Protein AF-A0A2S9FSN1-F1 (afdb_monomer_lite)

Radius of gyration: 14.63 Å; chains: 1; bounding box: 34×20×45 Å

Structure (mmCIF, N/CA/C/O backbone):
data_AF-A0A2S9FSN1-F1
#
_entry.id   AF-A0A2S9FSN1-F1
#
loop_
_atom_site.group_PDB
_atom_site.id
_atom_site.type_symbol
_atom_site.label_atom_id
_atom_site.label_alt_id
_atom_site.label_comp_id
_atom_site.label_asym_id
_atom_site.label_entity_id
_atom_site.label_seq_id
_atom_site.pdbx_PDB_ins_code
_atom_site.Cartn_x
_atom_site.Cartn_y
_atom_site.Cartn_z
_atom_site.occupancy
_atom_site.B_iso_or_equiv
_atom_site.auth_seq_id
_atom_site.auth_comp_id
_atom_site.auth_asym_id
_atom_site.auth_atom_id
_atom_site.pdbx_PDB_model_num
ATOM 1 N N . ARG A 1 1 ? -12.943 -3.737 8.578 1.00 85.00 1 ARG A N 1
ATOM 2 C CA . ARG A 1 1 ? -13.575 -3.333 7.294 1.00 85.00 1 ARG A CA 1
ATOM 3 C C . ARG A 1 1 ? -13.317 -4.437 6.273 1.00 85.00 1 ARG A C 1
ATOM 5 O O . ARG A 1 1 ? -12.441 -5.248 6.548 1.00 85.00 1 ARG A O 1
ATOM 12 N N . VAL A 1 2 ? -14.050 -4.491 5.158 1.00 88.44 2 VAL A N 1
ATOM 13 C CA . VAL A 1 2 ? -13.735 -5.401 4.039 1.00 88.44 2 VAL A CA 1
ATOM 14 C C . VAL A 1 2 ? -12.819 -4.646 3.066 1.00 88.44 2 VAL A C 1
ATOM 16 O O . VAL A 1 2 ? -13.191 -3.538 2.676 1.00 88.44 2 VAL A O 1
ATOM 19 N N . PRO A 1 3 ? -11.617 -5.154 2.748 1.00 90.81 3 PRO A N 1
ATOM 20 C CA . PRO A 1 3 ? -10.759 -4.570 1.720 1.00 90.81 3 PRO A CA 1
ATOM 21 C C . PRO A 1 3 ? -11.381 -4.724 0.327 1.00 90.81 3 PRO A C 1
ATOM 23 O O . PRO A 1 3 ? -11.970 -5.756 0.031 1.00 90.81 3 PRO A O 1
ATOM 26 N N . ASN A 1 4 ? -11.231 -3.714 -0.532 1.00 93.94 4 ASN A N 1
ATOM 27 C CA . ASN A 1 4 ? -11.901 -3.668 -1.841 1.00 93.94 4 ASN A CA 1
ATOM 28 C C . ASN A 1 4 ? -11.048 -4.244 -2.990 1.00 93.94 4 ASN A C 1
ATOM 30 O O . ASN A 1 4 ? -11.272 -3.890 -4.147 1.00 93.94 4 ASN A O 1
ATOM 34 N N . GLY A 1 5 ? -10.019 -5.052 -2.706 1.00 93.38 5 GLY A N 1
ATOM 35 C CA . GLY A 1 5 ? -9.120 -5.571 -3.744 1.00 93.38 5 GLY A CA 1
ATOM 36 C C . GLY A 1 5 ? -9.821 -6.492 -4.749 1.00 93.38 5 GLY A C 1
ATOM 37 O O . GLY A 1 5 ? -9.437 -6.536 -5.917 1.00 93.38 5 GLY A O 1
ATOM 38 N N . ASP A 1 6 ? -10.898 -7.155 -4.327 1.00 92.06 6 ASP A N 1
ATOM 39 C CA . ASP A 1 6 ? -11.784 -7.971 -5.164 1.00 92.06 6 ASP A CA 1
ATOM 40 C C . ASP A 1 6 ? -12.553 -7.151 -6.220 1.00 92.06 6 ASP A C 1
ATOM 42 O O . ASP A 1 6 ? -12.955 -7.692 -7.248 1.00 92.06 6 ASP A O 1
ATOM 46 N N . GLN A 1 7 ? -12.706 -5.839 -6.014 1.00 95.69 7 GLN A N 1
ATOM 47 C CA . GLN A 1 7 ? -13.424 -4.928 -6.917 1.00 95.69 7 GLN A CA 1
ATOM 48 C C . GLN A 1 7 ? -12.522 -4.261 -7.968 1.00 95.69 7 GLN A C 1
ATOM 50 O O . GLN A 1 7 ? -13.012 -3.493 -8.794 1.00 95.69 7 GLN A O 1
ATOM 55 N N . LEU A 1 8 ? -11.207 -4.511 -7.939 1.00 94.75 8 LEU A N 1
ATOM 56 C CA . LEU A 1 8 ? -10.231 -3.802 -8.777 1.00 94.75 8 LEU A CA 1
ATOM 57 C C . LEU A 1 8 ? -9.958 -4.459 -10.136 1.00 94.75 8 LEU A C 1
ATOM 59 O O . LEU A 1 8 ? -9.203 -3.895 -10.926 1.00 94.75 8 LEU A O 1
ATOM 63 N N . ASP A 1 9 ? -10.477 -5.666 -10.392 1.00 95.38 9 ASP A N 1
ATOM 64 C CA . ASP A 1 9 ? -10.034 -6.508 -11.517 1.00 95.38 9 ASP A CA 1
ATOM 65 C C . ASP A 1 9 ? -8.494 -6.705 -11.537 1.00 95.38 9 ASP A C 1
ATOM 67 O O . ASP A 1 9 ? -7.883 -6.889 -12.591 1.00 95.38 9 ASP A O 1
ATOM 71 N N . ALA A 1 10 ? -7.843 -6.683 -10.364 1.00 96.00 10 ALA A N 1
ATOM 72 C CA . ALA A 1 10 ? -6.383 -6.592 -10.227 1.00 96.00 10 ALA A CA 1
ATOM 73 C C . ALA A 1 10 ? -5.631 -7.744 -10.927 1.00 96.00 10 ALA A C 1
ATOM 75 O O . ALA A 1 10 ? -4.560 -7.551 -11.506 1.00 96.00 10 ALA A O 1
ATOM 76 N N . GLN A 1 11 ? -6.249 -8.926 -10.973 1.00 94.56 11 GLN A N 1
ATOM 77 C CA . GLN A 1 11 ? -5.750 -10.107 -11.681 1.00 94.56 11 GLN A CA 1
ATOM 78 C C . GLN A 1 11 ? -5.478 -9.833 -13.172 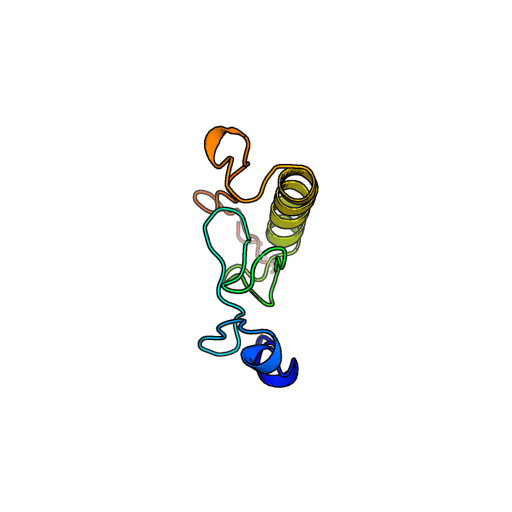1.00 94.56 11 GLN A C 1
ATOM 80 O O . GLN A 1 11 ? -4.537 -10.382 -13.740 1.00 94.56 11 GLN A O 1
ATOM 85 N N . ARG A 1 12 ? -6.236 -8.929 -13.815 1.00 96.94 12 ARG A N 1
ATOM 86 C CA . ARG A 1 12 ? -6.000 -8.526 -15.216 1.00 96.94 12 ARG A CA 1
ATOM 87 C C . ARG A 1 12 ? -4.666 -7.806 -15.415 1.00 96.94 12 ARG A C 1
ATOM 89 O O . ARG A 1 12 ? -4.138 -7.811 -16.522 1.00 96.94 12 ARG A O 1
ATOM 96 N N . ALA A 1 13 ? -4.138 -7.192 -14.360 1.00 96.56 13 ALA A N 1
ATOM 97 C CA . ALA A 1 13 ? -2.833 -6.544 -14.338 1.00 96.56 13 ALA A CA 1
ATOM 98 C C . ALA A 1 13 ? -1.719 -7.464 -13.799 1.00 96.56 13 ALA A C 1
ATOM 100 O O . ALA A 1 13 ? -0.590 -7.011 -13.643 1.00 96.56 13 ALA A O 1
ATOM 101 N N . GLY A 1 14 ? -2.014 -8.739 -13.508 1.00 97.38 14 GLY A N 1
ATOM 102 C CA . GLY A 1 14 ? -1.061 -9.667 -12.888 1.00 97.38 14 GLY A CA 1
ATOM 103 C C . GLY A 1 14 ? -0.835 -9.416 -11.393 1.00 97.38 14 GLY A C 1
ATOM 104 O O . GLY A 1 14 ? 0.210 -9.787 -10.859 1.00 97.38 14 GLY A O 1
ATOM 105 N N . ILE A 1 15 ? -1.786 -8.760 -10.721 1.00 98.50 15 ILE A N 1
ATOM 106 C CA 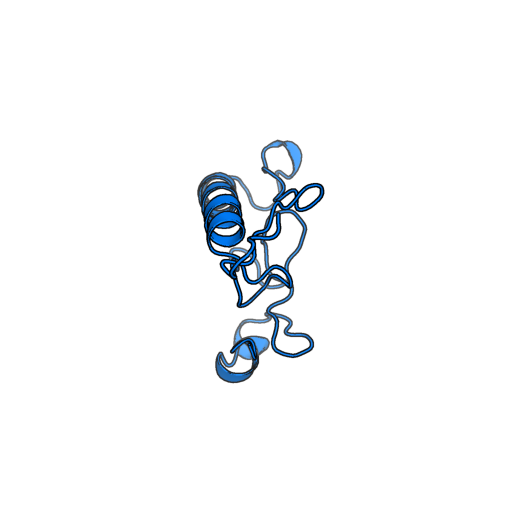. ILE A 1 15 ? -1.727 -8.457 -9.288 1.00 98.50 15 ILE A CA 1
ATOM 107 C C . ILE A 1 15 ? -2.479 -9.538 -8.508 1.00 98.50 15 ILE A C 1
ATOM 109 O O . ILE A 1 15 ? -3.682 -9.728 -8.702 1.00 98.50 15 ILE A O 1
ATOM 113 N N . GLU A 1 16 ? -1.776 -10.220 -7.606 1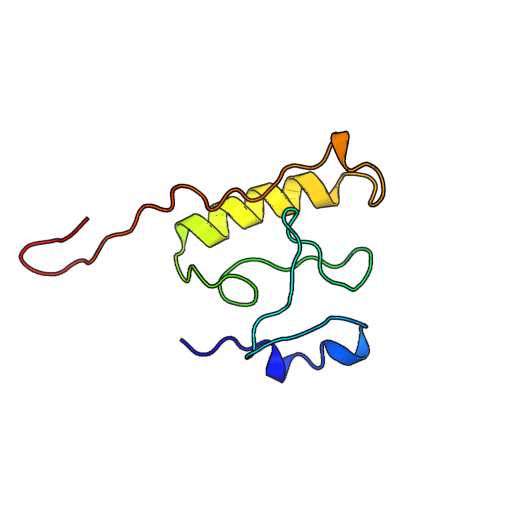.00 98.00 16 GLU A N 1
ATOM 114 C CA . GLU A 1 16 ? -2.363 -11.182 -6.677 1.00 98.00 16 GLU A CA 1
ATOM 115 C C . GLU A 1 16 ? -3.200 -10.473 -5.603 1.00 98.00 16 GLU A C 1
ATOM 117 O O . GLU A 1 16 ? -2.803 -9.454 -5.029 1.00 98.00 16 GLU A O 1
ATOM 122 N N . VAL A 1 17 ? -4.364 -11.054 -5.316 1.00 97.25 17 VAL A N 1
ATOM 123 C CA . VAL A 1 17 ? -5.278 -10.630 -4.253 1.00 97.25 17 VAL A CA 1
ATOM 124 C C . VAL A 1 17 ? -5.622 -11.856 -3.414 1.00 97.25 17 VAL A C 1
ATOM 126 O O . VAL A 1 17 ? -5.995 -12.889 -3.971 1.00 97.25 17 VAL A O 1
ATOM 129 N N . GLU A 1 18 ? -5.514 -11.733 -2.096 1.00 95.31 18 GLU A N 1
ATOM 130 C CA . GLU A 1 18 ? -5.791 -12.784 -1.113 1.00 95.31 18 GLU A CA 1
ATOM 131 C C . GLU A 1 18 ? -6.713 -12.208 -0.031 1.00 95.31 18 GLU A C 1
ATOM 133 O O . GLU A 1 18 ? -6.431 -11.149 0.523 1.00 95.31 18 GLU A O 1
ATOM 138 N N . ASP A 1 19 ? -7.863 -12.843 0.216 1.00 93.88 19 ASP A N 1
ATOM 139 C CA . ASP A 1 19 ? -8.885 -12.371 1.170 1.00 93.88 19 ASP A CA 1
ATOM 140 C C . ASP A 1 19 ? -9.304 -10.893 0.991 1.00 93.88 19 ASP A C 1
ATOM 142 O O . ASP A 1 19 ? -9.588 -10.165 1.945 1.00 93.88 19 ASP A O 1
ATOM 146 N N . GLY A 1 20 ? -9.335 -10.433 -0.264 1.00 94.31 20 GLY A N 1
ATOM 147 C CA . GLY A 1 20 ? -9.647 -9.050 -0.640 1.00 94.31 20 GLY A CA 1
ATOM 148 C C . GLY A 1 20 ? -8.476 -8.071 -0.497 1.00 94.31 20 GLY A C 1
ATOM 149 O O . GLY A 1 20 ? -8.584 -6.937 -0.966 1.00 94.31 20 GLY A O 1
ATOM 150 N N . LEU A 1 21 ? -7.352 -8.481 0.098 1.00 96.75 21 LEU A N 1
ATOM 151 C CA . LEU A 1 21 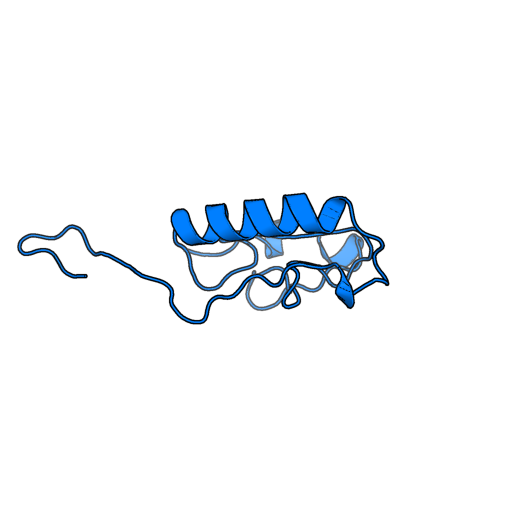? -6.131 -7.682 0.194 1.00 96.75 21 LEU A CA 1
ATOM 152 C C . LEU A 1 21 ? -5.265 -7.862 -1.053 1.00 96.75 21 LEU A C 1
ATOM 154 O O . LEU A 1 21 ? -4.979 -8.980 -1.472 1.00 96.75 21 LEU A O 1
ATOM 158 N N . VAL A 1 22 ? -4.795 -6.757 -1.624 1.00 97.81 22 VAL A N 1
ATOM 159 C CA . VAL A 1 22 ? -3.720 -6.770 -2.618 1.00 97.81 22 VAL A CA 1
ATOM 160 C C . VAL A 1 22 ? -2.445 -7.238 -1.931 1.00 97.81 22 VAL A C 1
ATOM 162 O O . VAL A 1 22 ? -1.980 -6.611 -0.977 1.00 97.81 22 VAL A O 1
ATOM 165 N N . LYS A 1 23 ? -1.871 -8.331 -2.430 1.00 97.25 23 LYS A N 1
ATOM 166 C CA . LYS A 1 23 ? -0.642 -8.890 -1.881 1.00 97.25 23 LYS A CA 1
ATOM 167 C C . LYS A 1 23 ? 0.531 -7.973 -2.198 1.00 97.25 23 LYS A C 1
ATOM 169 O O . LYS A 1 23 ? 0.722 -7.571 -3.349 1.00 97.25 23 LYS A O 1
ATOM 174 N N . VAL A 1 24 ? 1.317 -7.667 -1.173 1.00 97.38 24 VAL A N 1
ATOM 175 C CA . VAL A 1 24 ? 2.525 -6.851 -1.286 1.00 97.38 24 VAL A CA 1
ATOM 176 C C . VAL A 1 24 ? 3.706 -7.503 -0.581 1.00 97.38 24 VAL A C 1
ATOM 178 O O . VAL A 1 24 ? 3.524 -8.255 0.377 1.00 97.38 24 VAL A O 1
ATOM 181 N N . ASP A 1 25 ? 4.913 -7.215 -1.060 1.00 96.38 25 ASP A N 1
ATOM 182 C CA . ASP A 1 25 ? 6.149 -7.515 -0.338 1.00 96.38 25 ASP A CA 1
ATOM 183 C C . ASP A 1 25 ? 6.464 -6.451 0.734 1.00 96.38 25 ASP A C 1
ATOM 185 O O . ASP A 1 25 ? 5.707 -5.501 0.956 1.00 96.38 25 ASP A O 1
ATOM 189 N N . GLU A 1 26 ? 7.610 -6.592 1.404 1.00 96.12 26 GLU A N 1
ATOM 190 C CA . GLU A 1 26 ? 8.056 -5.654 2.443 1.00 96.12 26 GLU A CA 1
ATOM 191 C C . GLU A 1 26 ? 8.320 -4.227 1.931 1.00 96.12 26 GLU A C 1
ATOM 193 O O . GLU A 1 26 ? 8.391 -3.294 2.728 1.00 96.12 26 GLU A O 1
ATOM 198 N N . PHE A 1 27 ? 8.430 -4.029 0.616 1.00 97.38 27 PHE A N 1
ATOM 199 C CA . PHE A 1 27 ? 8.666 -2.741 -0.036 1.00 97.38 27 PHE A CA 1
ATOM 200 C C . PHE A 1 27 ? 7.385 -2.130 -0.616 1.00 97.38 27 PHE A C 1
ATOM 202 O O . PHE A 1 27 ? 7.461 -1.139 -1.354 1.00 97.38 27 PHE A O 1
ATOM 209 N N . GLN A 1 28 ? 6.220 -2.698 -0.272 1.00 98.00 28 GLN A N 1
ATOM 210 C CA . GLN A 1 28 ? 4.894 -2.335 -0.778 1.00 98.00 28 GLN A CA 1
ATOM 211 C C . GLN A 1 28 ? 4.690 -2.616 -2.278 1.00 98.00 28 GLN A C 1
ATOM 213 O O . GLN A 1 28 ? 3.798 -2.035 -2.908 1.00 98.00 28 GLN A O 1
ATOM 218 N N . ARG A 1 29 ? 5.506 -3.494 -2.872 1.00 97.94 29 ARG A N 1
ATOM 219 C CA . ARG A 1 29 ? 5.400 -3.886 -4.282 1.00 97.94 29 ARG A CA 1
ATOM 220 C C . ARG A 1 29 ? 4.391 -5.004 -4.437 1.00 97.94 29 ARG A C 1
ATOM 222 O O . ARG A 1 29 ? 4.397 -5.956 -3.666 1.00 97.94 29 ARG A O 1
ATOM 229 N N . THR A 1 30 ? 3.553 -4.907 -5.457 1.00 98.19 30 THR A N 1
ATOM 230 C CA . THR A 1 30 ? 2.654 -6.003 -5.831 1.00 98.19 30 THR A CA 1
ATOM 231 C C . THR A 1 30 ? 3.390 -7.052 -6.669 1.00 98.19 30 THR A C 1
ATOM 233 O O . THR A 1 30 ? 4.544 -6.865 -7.054 1.00 98.19 30 THR A O 1
ATOM 236 N N . THR A 1 31 ? 2.706 -8.138 -7.026 1.00 97.94 31 THR A N 1
ATOM 237 C CA . THR A 1 31 ? 3.231 -9.131 -7.981 1.00 97.94 31 THR A CA 1
ATOM 238 C C . THR A 1 31 ? 3.372 -8.595 -9.407 1.00 97.94 31 THR A C 1
ATOM 240 O O . THR A 1 31 ? 4.107 -9.172 -10.208 1.00 97.94 31 THR A O 1
ATOM 243 N N . ALA A 1 32 ? 2.715 -7.478 -9.734 1.00 98.00 32 ALA A N 1
ATOM 244 C CA . ALA A 1 32 ? 2.911 -6.784 -10.997 1.00 98.00 32 ALA A CA 1
ATOM 245 C C . ALA A 1 32 ? 4.071 -5.786 -10.889 1.00 98.00 32 ALA A C 1
ATOM 247 O O . ALA A 1 32 ? 4.098 -4.907 -10.022 1.00 98.00 32 ALA A O 1
ATOM 248 N N . ARG A 1 33 ? 5.027 -5.895 -11.818 1.00 96.31 33 ARG A N 1
ATOM 249 C CA . ARG A 1 33 ? 6.194 -5.009 -11.874 1.00 96.31 33 ARG A CA 1
ATOM 250 C C . ARG A 1 33 ? 5.767 -3.547 -12.014 1.00 96.31 33 ARG A C 1
ATOM 252 O O . ARG A 1 33 ? 4.894 -3.228 -12.817 1.00 96.31 33 ARG A O 1
ATOM 259 N N . ASN A 1 34 ? 6.435 -2.661 -11.276 1.00 95.69 34 ASN A N 1
ATOM 260 C CA . ASN A 1 34 ? 6.172 -1.218 -11.207 1.00 95.69 34 ASN A CA 1
ATOM 261 C C . ASN A 1 34 ? 4.791 -0.835 -10.650 1.00 95.69 34 ASN A C 1
ATOM 263 O O . ASN A 1 34 ? 4.383 0.321 -10.776 1.00 95.69 34 ASN A O 1
ATOM 267 N N . VAL A 1 35 ? 4.084 -1.768 -10.006 1.00 97.88 35 VAL A N 1
ATOM 268 C CA . VAL A 1 35 ? 2.820 -1.489 -9.323 1.00 97.88 35 VAL A CA 1
ATOM 269 C C . VAL A 1 35 ? 2.994 -1.692 -7.822 1.00 97.88 35 VAL A C 1
ATOM 271 O O . VAL A 1 35 ? 3.505 -2.716 -7.368 1.00 97.88 35 VAL A O 1
ATOM 274 N N . PHE A 1 36 ? 2.545 -0.701 -7.057 1.00 98.19 36 PHE A N 1
ATOM 275 C CA . PHE A 1 36 ? 2.599 -0.666 -5.598 1.00 98.19 36 PHE A CA 1
ATOM 276 C C . PHE A 1 36 ? 1.183 -0.590 -5.024 1.00 98.19 36 PHE A C 1
ATOM 278 O O . PHE A 1 36 ? 0.275 -0.067 -5.675 1.00 98.19 36 PHE A O 1
ATOM 285 N N . ALA A 1 37 ? 1.008 -1.050 -3.788 1.00 98.00 37 ALA A N 1
ATOM 286 C CA . ALA A 1 37 ? -0.221 -0.866 -3.020 1.00 98.00 37 ALA A CA 1
ATOM 287 C C . ALA A 1 37 ? 0.108 -0.506 -1.564 1.00 98.00 37 ALA A C 1
ATOM 289 O O . ALA A 1 37 ? 1.161 -0.876 -1.050 1.00 98.00 37 ALA A O 1
ATOM 290 N N . LEU A 1 38 ? -0.761 0.267 -0.913 1.00 97.50 38 LEU A N 1
ATOM 291 C CA . LEU A 1 38 ? -0.587 0.702 0.475 1.00 97.50 38 LEU A CA 1
ATOM 292 C C . LEU A 1 38 ? -1.933 0.944 1.158 1.00 97.50 38 LEU A C 1
ATOM 294 O O . LEU A 1 38 ? -2.943 1.200 0.497 1.00 97.50 38 LEU A O 1
ATOM 298 N N . GLY A 1 39 ? -1.927 0.959 2.485 1.00 96.81 39 GLY A N 1
ATOM 299 C CA . GLY A 1 39 ? -3.086 1.204 3.329 1.00 96.81 39 GLY A CA 1
ATOM 300 C C . GLY A 1 39 ? -4.021 0.003 3.414 1.00 96.81 39 GLY A C 1
ATOM 301 O O . GLY A 1 39 ? -3.642 -1.136 3.150 1.00 96.81 39 GLY A O 1
ATOM 302 N N . ASP A 1 40 ? -5.280 0.270 3.762 1.00 96.81 40 ASP A N 1
ATOM 303 C CA . ASP A 1 40 ? -6.302 -0.748 4.043 1.00 96.81 40 ASP A CA 1
ATOM 304 C C . ASP A 1 40 ? -6.543 -1.752 2.892 1.00 96.81 40 ASP A C 1
ATOM 306 O O . ASP A 1 40 ? -7.133 -2.804 3.128 1.00 96.81 40 ASP A O 1
ATOM 310 N N . VAL A 1 41 ? -6.113 -1.450 1.657 1.00 96.62 41 VAL A N 1
ATOM 311 C CA . VAL A 1 41 ? -6.234 -2.365 0.508 1.00 96.62 41 VAL A CA 1
ATOM 312 C C . VAL A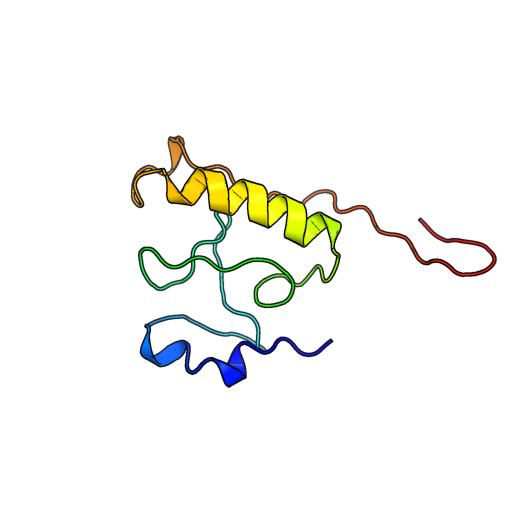 1 41 ? -5.163 -3.457 0.496 1.00 96.62 41 VAL A C 1
ATOM 314 O O . VAL A 1 41 ? -5.367 -4.471 -0.155 1.00 96.62 41 VAL A O 1
ATOM 317 N N . SER A 1 42 ? -4.037 -3.272 1.188 1.00 95.94 42 SER A N 1
ATOM 318 C CA . SER A 1 42 ? -2.891 -4.197 1.164 1.00 95.94 42 SER A CA 1
ATOM 319 C C . SER A 1 42 ? -2.314 -4.499 2.549 1.00 95.94 42 SER A C 1
ATOM 321 O O . SER A 1 42 ? -1.321 -5.212 2.656 1.00 95.94 42 SER A O 1
ATOM 323 N N . SER A 1 43 ? -2.896 -3.935 3.609 1.00 92.25 43 SER A N 1
ATOM 324 C CA . SER A 1 43 ? -2.384 -4.027 4.975 1.00 92.25 43 SER A CA 1
ATOM 325 C C . SER A 1 43 ? -3.455 -4.551 5.934 1.00 92.25 43 SER A C 1
ATOM 327 O O . SER A 1 43 ? -4.584 -4.046 5.931 1.00 92.25 43 SER A O 1
ATOM 329 N N . PRO A 1 44 ? -3.127 -5.513 6.819 1.00 88.06 44 PRO A N 1
ATOM 330 C CA . PRO A 1 44 ? -4.036 -5.926 7.888 1.00 88.06 44 PRO A CA 1
ATOM 331 C C . PRO A 1 44 ? -4.189 -4.836 8.966 1.00 88.06 44 PRO A C 1
ATOM 333 O O . PRO A 1 44 ? -5.148 -4.851 9.741 1.00 88.06 44 PRO A O 1
ATOM 336 N N . TYR A 1 45 ? -3.272 -3.863 9.019 1.00 90.19 45 TYR A N 1
ATOM 337 C CA . TYR A 1 45 ? -3.297 -2.762 9.976 1.00 90.19 45 TYR A CA 1
ATOM 338 C C . TYR A 1 45 ? -4.102 -1.574 9.429 1.00 90.19 45 TYR A C 1
ATOM 340 O O . TYR A 1 45 ? -3.553 -0.633 8.862 1.00 90.19 45 TYR A O 1
ATOM 348 N N . GLN A 1 46 ? -5.420 -1.591 9.651 1.00 89.44 46 GLN A N 1
ATOM 349 C CA . GLN A 1 46 ? -6.372 -0.583 9.146 1.00 89.44 46 GLN A CA 1
ATOM 350 C C . GLN A 1 46 ? -6.349 0.734 9.951 1.00 89.44 46 GLN A C 1
ATOM 352 O O . GLN A 1 46 ? -7.360 1.180 10.511 1.00 89.44 46 GLN A O 1
ATOM 357 N N . LEU A 1 47 ? -5.162 1.337 10.060 1.00 92.00 47 LEU A N 1
ATOM 358 C CA . LEU A 1 47 ? -4.871 2.529 10.850 1.00 92.00 47 LEU A CA 1
ATOM 359 C C . LEU A 1 47 ? -4.278 3.631 9.966 1.00 92.00 47 LEU A C 1
ATOM 361 O O . LEU A 1 47 ? -3.296 3.430 9.254 1.00 92.00 47 LEU A O 1
ATOM 365 N N . LYS A 1 48 ? -4.814 4.852 10.083 1.00 91.88 48 LYS A N 1
ATOM 366 C CA . LYS A 1 48 ? -4.389 6.010 9.275 1.00 91.88 48 LYS A CA 1
ATOM 367 C C . LYS A 1 48 ? -2.877 6.257 9.328 1.00 91.88 48 LYS A C 1
ATOM 369 O O . LYS A 1 48 ? -2.267 6.595 8.317 1.00 91.88 48 LYS A O 1
ATOM 374 N N . HIS A 1 49 ? -2.260 6.156 10.505 1.00 92.75 49 HIS A N 1
ATOM 375 C CA . HIS A 1 49 ? -0.826 6.421 10.648 1.00 92.75 49 HIS A CA 1
ATOM 376 C C . HIS A 1 49 ? 0.051 5.330 10.031 1.00 92.75 49 HIS A C 1
ATOM 378 O O . HIS A 1 49 ? 1.165 5.656 9.622 1.00 92.75 49 HIS A O 1
ATOM 384 N N . VAL A 1 50 ? -0.453 4.098 9.902 1.00 94.00 50 VAL A N 1
ATOM 385 C CA . VAL A 1 50 ? 0.221 3.028 9.153 1.00 94.00 50 VAL A CA 1
ATOM 386 C C . VAL A 1 50 ? 0.188 3.342 7.663 1.00 94.00 50 VAL A C 1
ATOM 388 O O . VAL A 1 50 ? 1.250 3.480 7.064 1.00 94.00 50 VAL A O 1
ATOM 391 N N . ALA A 1 51 ? -0.991 3.642 7.109 1.00 95.81 51 ALA A N 1
ATOM 392 C CA . ALA A 1 51 ? -1.117 4.053 5.708 1.00 95.8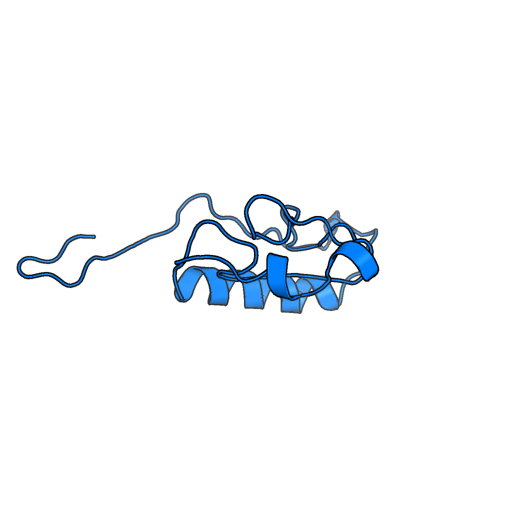1 51 ALA A CA 1
ATOM 393 C C . ALA A 1 51 ? -0.230 5.271 5.370 1.00 95.81 51 ALA A C 1
ATOM 395 O O . ALA A 1 51 ? 0.399 5.332 4.316 1.00 95.81 51 ALA A O 1
ATOM 396 N N . ASN A 1 52 ? -0.103 6.237 6.288 1.00 96.38 52 ASN A N 1
ATOM 397 C CA . ASN A 1 52 ? 0.804 7.376 6.116 1.00 96.38 52 ASN A CA 1
ATOM 398 C C . ASN A 1 52 ? 2.290 6.975 6.095 1.00 96.38 52 ASN A C 1
ATOM 400 O O . ASN A 1 52 ? 3.092 7.654 5.450 1.00 96.38 52 ASN A O 1
ATOM 404 N N . HIS A 1 53 ? 2.687 5.958 6.865 1.00 95.69 53 HIS A N 1
ATOM 405 C CA . HIS A 1 53 ? 4.051 5.430 6.852 1.00 95.69 53 HIS A CA 1
ATOM 406 C C . HIS A 1 53 ? 4.333 4.702 5.537 1.00 95.69 53 HIS A C 1
ATOM 408 O O . HIS A 1 53 ? 5.292 5.058 4.853 1.00 95.69 53 HIS A O 1
ATOM 414 N N . GLU A 1 54 ? 3.447 3.791 5.138 1.00 97.38 54 GLU A N 1
ATOM 415 C CA . GLU A 1 54 ? 3.530 3.070 3.866 1.00 97.38 54 GLU A CA 1
ATOM 416 C C . GLU A 1 54 ? 3.548 4.046 2.672 1.00 97.38 54 GLU A C 1
ATOM 418 O O . GLU A 1 54 ? 4.330 3.873 1.744 1.00 97.38 54 GLU A O 1
ATOM 423 N N . ALA A 1 55 ? 2.794 5.152 2.718 1.00 97.75 55 ALA A N 1
ATOM 424 C CA . ALA A 1 55 ? 2.847 6.204 1.696 1.00 97.75 55 ALA A CA 1
ATOM 425 C C . ALA A 1 55 ? 4.227 6.872 1.566 1.00 97.75 55 ALA A C 1
ATOM 427 O O . ALA A 1 55 ? 4.650 7.210 0.458 1.00 97.75 55 ALA A O 1
ATOM 428 N N . ARG A 1 56 ? 4.958 7.062 2.675 1.00 97.62 56 ARG A N 1
ATOM 429 C CA . ARG A 1 56 ? 6.342 7.572 2.626 1.00 97.62 56 ARG A CA 1
ATOM 430 C C . ARG A 1 56 ? 7.295 6.538 2.034 1.00 97.62 56 ARG A C 1
ATOM 432 O O . ARG A 1 56 ? 8.172 6.921 1.264 1.00 97.62 56 ARG A O 1
ATOM 439 N N . VAL A 1 57 ? 7.093 5.264 2.365 1.00 97.81 57 VAL A N 1
ATOM 440 C CA . VAL A 1 57 ? 7.838 4.129 1.802 1.00 97.81 57 VAL A CA 1
ATOM 441 C C . VAL A 1 57 ? 7.643 4.041 0.294 1.00 97.81 57 VAL A C 1
ATOM 443 O O . VAL A 1 57 ? 8.614 4.138 -0.450 1.00 97.81 57 VAL A O 1
ATOM 446 N N . VAL A 1 58 ? 6.394 3.977 -0.168 1.00 98.12 58 VAL A N 1
ATOM 447 C CA . VAL A 1 58 ? 6.066 3.913 -1.597 1.00 98.12 58 VAL A CA 1
ATOM 448 C C . VAL A 1 58 ? 6.624 5.123 -2.341 1.00 98.12 58 VAL A C 1
ATOM 450 O O . VAL A 1 58 ? 7.232 4.956 -3.391 1.00 98.12 58 VAL A O 1
ATOM 453 N N . LYS A 1 59 ? 6.505 6.340 -1.790 1.00 98.19 59 LYS A N 1
ATOM 454 C CA . LYS A 1 59 ? 7.082 7.542 -2.414 1.00 98.19 59 LYS A CA 1
ATOM 455 C C . LYS A 1 59 ? 8.597 7.433 -2.628 1.00 98.19 59 LYS A C 1
ATOM 457 O O . LYS A 1 59 ? 9.083 7.904 -3.652 1.00 98.19 59 LYS A O 1
ATOM 462 N N . HIS A 1 60 ? 9.335 6.867 -1.672 1.00 98.00 60 HIS A N 1
ATOM 463 C CA . HIS A 1 60 ? 10.779 6.643 -1.806 1.00 98.00 60 HIS A CA 1
ATOM 464 C C . HIS A 1 60 ? 11.078 5.557 -2.846 1.00 98.00 60 HIS A C 1
ATOM 466 O O . HIS A 1 60 ? 11.864 5.788 -3.764 1.00 98.00 60 HIS A O 1
ATOM 472 N N . ASN A 1 61 ? 10.401 4.410 -2.733 1.00 98.25 61 ASN A N 1
ATOM 473 C CA . ASN A 1 61 ? 10.635 3.224 -3.562 1.00 98.25 61 ASN A CA 1
ATOM 474 C C . ASN A 1 61 ? 10.252 3.437 -5.033 1.00 98.25 61 ASN A C 1
ATOM 476 O O . ASN A 1 61 ? 10.904 2.884 -5.910 1.00 98.25 61 ASN A O 1
ATOM 480 N N . LEU A 1 62 ? 9.249 4.277 -5.315 1.00 97.00 62 LEU A N 1
ATOM 481 C CA . LEU A 1 62 ? 8.846 4.662 -6.676 1.00 97.00 62 LEU A CA 1
ATOM 482 C C . LEU A 1 62 ? 9.968 5.328 -7.487 1.00 97.00 62 LEU A C 1
ATOM 484 O O . LEU A 1 62 ? 9.876 5.385 -8.710 1.00 97.00 62 LEU A O 1
ATOM 488 N N . LEU A 1 63 ? 10.981 5.879 -6.817 1.00 96.81 63 LEU A N 1
ATOM 489 C CA . LEU A 1 63 ? 12.106 6.570 -7.449 1.00 96.81 63 LEU A CA 1
ATOM 490 C C . LEU A 1 63 ? 13.356 5.687 -7.579 1.00 96.81 63 LEU A C 1
ATOM 492 O O . LEU A 1 63 ? 14.349 6.153 -8.131 1.00 96.81 63 LEU A O 1
ATOM 496 N N . GLN A 1 64 ? 13.321 4.457 -7.062 1.00 97.25 64 GLN A N 1
ATOM 497 C CA . GLN A 1 64 ? 14.433 3.508 -7.141 1.00 97.25 64 GLN A CA 1
ATOM 498 C C . GLN A 1 64 ? 14.230 2.536 -8.308 1.00 97.25 64 GLN A C 1
ATOM 500 O O . GLN A 1 64 ? 13.106 2.343 -8.779 1.00 97.25 64 GLN A O 1
ATOM 505 N N . ASP A 1 65 ? 15.309 1.895 -8.761 1.00 96.25 65 ASP A N 1
ATOM 506 C CA . ASP A 1 65 ? 15.187 0.774 -9.694 1.00 96.25 65 ASP A CA 1
ATOM 507 C C . ASP A 1 65 ? 14.442 -0.388 -9.013 1.00 96.25 65 ASP A C 1
ATOM 509 O O . ASP A 1 65 ? 14.582 -0.646 -7.814 1.00 96.25 65 ASP A O 1
ATOM 513 N N . TRP A 1 66 ? 13.627 -1.103 -9.785 1.00 95.06 66 TRP A N 1
ATOM 514 C CA . TRP A 1 66 ? 12.887 -2.258 -9.299 1.00 95.06 66 TRP A CA 1
ATOM 515 C C . TRP A 1 66 ? 13.827 -3.356 -8.780 1.00 95.06 66 TRP A C 1
ATOM 517 O O . TRP A 1 66 ? 13.527 -3.988 -7.771 1.00 95.06 66 TRP A O 1
ATOM 527 N N . GLU A 1 67 ? 14.978 -3.560 -9.418 1.00 95.69 67 GLU A N 1
ATOM 528 C CA . GLU A 1 67 ? 15.919 -4.622 -9.023 1.00 95.69 67 GLU A CA 1
ATOM 529 C C . GLU A 1 67 ? 16.895 -4.193 -7.911 1.00 95.69 67 GLU A C 1
ATOM 531 O O . GLU A 1 67 ? 17.559 -5.035 -7.312 1.00 95.69 67 GLU A O 1
ATOM 536 N N . ASP A 1 68 ? 16.985 -2.895 -7.610 1.00 95.88 68 ASP A N 1
ATOM 537 C CA . ASP A 1 68 ? 17.927 -2.349 -6.630 1.00 95.88 68 ASP A CA 1
ATOM 538 C C . ASP A 1 68 ? 17.346 -2.398 -5.212 1.00 95.88 68 ASP A C 1
ATOM 540 O O . ASP A 1 68 ? 16.911 -1.393 -4.648 1.00 95.88 68 ASP A O 1
ATOM 544 N N . THR A 1 69 ? 17.297 -3.605 -4.643 1.00 94.25 69 THR A N 1
ATOM 545 C CA . THR A 1 69 ? 16.725 -3.841 -3.310 1.00 94.25 69 THR A CA 1
ATOM 546 C C . THR A 1 69 ? 17.505 -3.181 -2.179 1.00 94.25 69 THR A C 1
ATOM 548 O O . THR A 1 69 ? 16.921 -2.903 -1.135 1.00 94.25 69 THR A O 1
ATOM 551 N N . ASP A 1 70 ? 18.791 -2.891 -2.384 1.00 96.50 70 ASP A N 1
ATOM 552 C CA . ASP A 1 70 ? 19.657 -2.289 -1.367 1.00 96.50 70 ASP A CA 1
ATOM 553 C C . ASP A 1 70 ? 19.285 -0.825 -1.084 1.00 96.50 70 ASP A C 1
ATOM 555 O O . ASP A 1 70 ? 19.472 -0.339 0.033 1.00 96.50 70 ASP A O 1
ATOM 559 N N . ASN A 1 71 ? 18.718 -0.126 -2.075 1.00 96.50 71 ASN A N 1
ATOM 560 C CA . ASN A 1 71 ? 18.278 1.266 -1.946 1.00 96.50 71 ASN A CA 1
ATOM 561 C C . ASN A 1 71 ? 16.784 1.424 -1.614 1.00 96.50 71 ASN A C 1
ATOM 563 O O . ASN A 1 71 ? 16.298 2.550 -1.428 1.00 96.50 71 ASN A O 1
ATOM 567 N N . LEU A 1 72 ? 16.042 0.319 -1.505 1.00 97.31 72 LEU A N 1
ATOM 568 C CA . LEU A 1 72 ? 14.643 0.353 -1.092 1.00 97.31 72 LEU A CA 1
ATOM 569 C C . LEU A 1 72 ? 14.495 0.529 0.410 1.00 97.31 72 LEU A C 1
ATOM 571 O O . LEU A 1 72 ? 15.287 0.062 1.224 1.00 97.31 72 LEU A O 1
ATOM 575 N N . MET A 1 73 ? 13.390 1.160 0.778 1.00 97.25 73 MET A N 1
ATOM 576 C CA . MET A 1 73 ? 12.970 1.282 2.159 1.00 97.25 73 MET A CA 1
ATOM 577 C C . MET A 1 73 ? 11.870 0.252 2.448 1.00 97.25 73 MET A C 1
ATOM 579 O O . MET A 1 73 ? 10.859 0.255 1.742 1.00 97.25 73 MET A O 1
ATOM 583 N N . PRO A 1 74 ? 12.015 -0.612 3.467 1.00 96.25 74 PRO A N 1
ATOM 584 C CA . PRO A 1 74 ? 10.953 -1.526 3.870 1.00 96.25 74 PRO A CA 1
ATOM 585 C C . PRO A 1 74 ? 9.882 -0.814 4.713 1.00 96.25 74 PRO A C 1
ATOM 587 O O . PRO A 1 74 ? 10.181 0.075 5.519 1.00 96.25 74 PRO A O 1
ATOM 590 N N . ALA A 1 75 ? 8.626 -1.236 4.576 1.00 92.56 75 ALA A N 1
ATOM 591 C CA . ALA A 1 75 ? 7.510 -0.840 5.428 1.00 92.56 75 ALA A CA 1
ATOM 592 C C . ALA A 1 75 ? 7.491 -1.702 6.700 1.00 92.56 75 ALA A C 1
ATOM 594 O O . ALA A 1 75 ? 6.857 -2.754 6.782 1.00 92.56 75 ALA A O 1
ATOM 595 N N . SER A 1 76 ? 8.235 -1.266 7.718 1.00 86.00 76 SER A N 1
ATOM 596 C CA . SER A 1 76 ? 8.324 -2.002 8.980 1.00 86.00 76 SER A CA 1
ATOM 597 C C . SER A 1 76 ? 7.061 -1.830 9.826 1.00 86.00 76 SER A C 1
ATOM 599 O O . SER A 1 76 ? 6.826 -0.780 10.424 1.00 86.00 76 SER A O 1
ATOM 601 N N . HIS A 1 77 ? 6.291 -2.912 9.958 1.00 83.81 77 HIS A N 1
ATOM 602 C CA . HIS A 1 77 ? 5.102 -2.994 10.817 1.00 83.81 77 HIS A CA 1
ATOM 603 C C . HIS A 1 77 ? 5.375 -3.621 12.195 1.00 83.81 77 HIS A C 1
ATOM 605 O O . HIS A 1 77 ? 4.455 -4.045 12.889 1.00 83.81 77 HIS A O 1
ATOM 611 N N . ARG A 1 78 ? 6.644 -3.686 12.626 1.00 85.00 78 ARG A N 1
ATOM 612 C CA . ARG A 1 78 ? 7.035 -4.379 13.868 1.00 85.00 78 ARG A CA 1
ATOM 613 C C . ARG A 1 78 ? 6.403 -3.779 15.129 1.00 85.00 78 ARG A C 1
ATOM 615 O O . ARG A 1 78 ? 6.034 -4.523 16.028 1.00 85.00 78 ARG A O 1
ATOM 622 N N . ASN A 1 79 ? 6.302 -2.451 15.198 1.00 86.00 79 ASN A N 1
ATOM 623 C CA . ASN A 1 79 ? 5.747 -1.724 16.341 1.00 86.00 79 ASN A CA 1
ATOM 624 C C . ASN A 1 79 ? 4.694 -0.726 15.844 1.00 86.00 79 ASN A C 1
ATOM 626 O O . ASN A 1 79 ? 5.012 0.429 15.559 1.00 86.00 79 ASN A O 1
ATOM 630 N N . VAL A 1 80 ? 3.446 -1.180 15.724 1.00 87.12 80 VAL A N 1
ATOM 631 C CA . VAL A 1 80 ? 2.317 -0.341 15.303 1.00 87.12 80 VAL A CA 1
ATOM 632 C C . VAL A 1 80 ? 1.529 0.097 16.542 1.00 87.12 80 VAL A C 1
ATOM 634 O O . VAL A 1 80 ? 0.806 -0.721 17.109 1.00 87.12 80 VAL A O 1
ATOM 637 N N . PRO A 1 81 ? 1.639 1.361 16.992 1.00 88.69 81 PRO A N 1
ATOM 638 C CA . PRO A 1 81 ? 0.811 1.853 18.089 1.00 88.69 81 PRO A CA 1
ATOM 639 C C . PRO A 1 81 ? -0.658 1.926 17.657 1.00 88.69 81 PRO A C 1
ATOM 641 O O . PRO A 1 81 ? -0.956 2.164 16.485 1.00 88.69 81 PRO A O 1
ATOM 644 N N . SER A 1 82 ? -1.586 1.769 18.597 1.00 91.38 82 SER A N 1
ATOM 645 C CA . SER A 1 82 ? -3.021 1.936 18.350 1.00 91.38 82 SER A CA 1
ATOM 646 C C . SER A 1 82 ? -3.697 2.555 19.570 1.00 91.38 82 SER A C 1
ATOM 648 O O . SER A 1 82 ? -3.123 2.546 20.649 1.00 91.38 82 SER A O 1
ATOM 650 N N . ALA A 1 83 ? -4.885 3.129 19.394 1.00 90.62 83 ALA A N 1
ATOM 651 C CA . ALA A 1 83 ? -5.669 3.664 20.500 1.00 90.62 83 ALA A CA 1
ATOM 652 C C . ALA A 1 83 ? -7.162 3.455 20.239 1.00 90.62 83 ALA A C 1
ATOM 654 O O . ALA A 1 83 ? -7.613 3.507 19.089 1.00 90.62 83 ALA A O 1
ATOM 655 N N . VAL A 1 84 ? -7.927 3.257 21.312 1.00 93.25 84 VAL A N 1
ATOM 656 C CA . VAL A 1 84 ? -9.391 3.194 21.290 1.00 93.25 84 VAL A CA 1
ATOM 657 C C . VAL A 1 84 ? -9.934 4.349 22.131 1.00 93.25 84 VAL A C 1
ATOM 659 O O . VAL A 1 84 ? -9.686 4.435 23.333 1.00 93.25 84 VAL A O 1
ATOM 662 N N . PHE A 1 85 ? -10.676 5.252 21.486 1.00 93.25 85 PHE A N 1
ATOM 663 C CA . PHE A 1 85 ? -11.189 6.495 22.078 1.00 93.25 85 PHE A CA 1
ATOM 664 C C . PHE A 1 85 ? -12.512 6.279 22.838 1.00 93.25 85 PHE A C 1
ATOM 666 O O . PHE A 1 85 ? -13.535 6.879 22.514 1.00 93.25 85 PHE A O 1
ATOM 673 N N . THR A 1 86 ? -12.499 5.372 23.814 1.00 93.62 86 THR A N 1
ATOM 674 C CA . THR A 1 86 ? -13.589 5.131 24.778 1.00 93.62 86 THR A CA 1
ATOM 675 C C . THR A 1 86 ? -13.404 5.959 26.056 1.00 93.62 86 THR A C 1
ATOM 677 O O . THR A 1 86 ? -12.430 6.697 26.185 1.00 93.62 86 THR A O 1
ATOM 680 N N . GLU A 1 87 ? -14.321 5.821 27.018 1.00 92.56 87 GLU A N 1
ATOM 681 C CA . GLU A 1 87 ? -14.203 6.383 28.369 1.00 92.56 87 GLU A CA 1
ATOM 682 C C . GLU A 1 87 ? -14.203 5.227 29.397 1.00 92.56 87 GLU A C 1
ATOM 684 O O . GLU A 1 87 ? -15.252 4.605 29.593 1.00 92.56 87 GLU A O 1
ATOM 689 N N . PRO A 1 88 ? -13.063 4.881 30.031 1.00 92.56 88 PRO A N 1
ATOM 690 C CA . PRO A 1 88 ? -11.722 5.440 29.829 1.00 92.56 88 PRO A CA 1
ATOM 691 C C . PRO A 1 88 ? -11.081 4.998 28.498 1.00 92.56 88 PRO A C 1
ATOM 693 O O . PRO A 1 88 ? -11.531 4.054 27.842 1.00 92.56 88 PRO A O 1
ATOM 696 N N . GLN A 1 89 ? -10.011 5.688 28.103 1.00 93.75 89 GLN A N 1
ATOM 697 C CA . GLN A 1 89 ? -9.264 5.418 26.868 1.00 93.75 89 GLN A CA 1
ATOM 698 C C . GLN A 1 89 ? -8.304 4.228 27.020 1.00 93.75 89 GLN A C 1
ATOM 700 O O . GLN A 1 89 ? -7.842 3.930 28.122 1.00 93.75 89 GLN A O 1
ATOM 705 N N . ILE A 1 90 ? -7.974 3.582 25.897 1.00 93.00 90 ILE A N 1
ATOM 706 C CA . ILE A 1 90 ? -7.028 2.456 25.814 1.00 93.00 90 ILE A CA 1
ATOM 707 C C . ILE A 1 90 ? -5.944 2.787 24.780 1.00 93.00 90 ILE A C 1
ATOM 709 O O . ILE A 1 90 ? -6.274 3.281 23.697 1.00 93.00 90 ILE A O 1
ATOM 713 N N . ALA A 1 91 ? -4.680 2.493 25.103 1.00 87.00 91 ALA A N 1
ATOM 714 C CA . ALA A 1 91 ? -3.507 2.640 24.237 1.00 87.00 91 ALA A CA 1
ATOM 715 C C . ALA A 1 91 ? -2.545 1.455 24.408 1.00 87.00 91 ALA A C 1
ATOM 717 O O . ALA A 1 91 ? -2.497 0.915 25.538 1.00 87.00 91 ALA A O 1
#

Secondary structure (DSSP, 8-state):
----GGGTTGGGGT--EETTEEP--TTSB-SSTT-B--GGGT-S---HHHHHHHHHHHHHHTTS-SS-GGGPPP---SS----B-SSS-B-

pLDDT: mean 94.62, std 3.6, range [83.81, 98.5]

Foldseek 3Di:
DQAQLVVPVCVVQVFDDDSQATEADQLQDTRHPLDGDAEPRHDPPNDPVLRVLSVVQCVQVNPDDSPCPVSHDGSDPPDDDDKDPDVVIDD

Sequence (91 aa):
RVPNGDQLDAQRAGIEVEDGLVKVDEFQRTTARNVFALGDVSSPYQLKHVANHEARVVKHNLLQDWEDTDNLMPASHRNVPSAVFTEPQIA

=== Feature glossary ===
Legend for the data blocks above and below:

— What the protein is —

Sequence gives the chain of amino acids in standard one-letter code (A=alanine, C=cysteine, …, Y=tyrosine), read N→C. It is the only feature that is directly encoded by the gene; all structural features are derived from the folded form of this sequence.

The annotation block draws on four external resources. InterPro: which protein families and domains the sequence belongs to. GO: standardized terms for what the protein does, what process it participates in, and where in the cell it acts. CATH: which structural fold it has in the CATH hierarchy. Organism: the species of origin.

— Where its atoms are —

Atomic coordinates in PDBx/mmCIF format — the same representation the Protein Data Bank distributes. Each line of the _atom_site loop places one backbone atom in Cartesian space (units: ångströms, origin: arbitrary).

Six rendered views show the 3D structure from the faces of a cube — i.e. along ±x, ±y, ±z. Rendering representation is drawn randomly per protein from cartoon (secondary-structure ribbons), sticks (backbone bonds), or molecular surface; coloring is either N→C rainbow (blue at the N-terminus through red at the C-terminus) or one color per chain.

— Local backbone conformation —

DSSP 8-state secondary structure assigns each residue one of H (α-helix), G (3₁₀-helix), I (π-helix), E (extended β-strand), B (isolated β-bridge), T (hydrogen-bonded turn), S (bend), or '-' (coil). The assignment is computed from backbone hydrogen-bond geometry via the Kabsch–Sander algorithm.

P-SEA three-state annotation labels each residue as helix, strand, or coil based purely on the geometry of the Cα trace. It serves as a fallback when the full backbone (and thus DSSP) is unavailable.

φ (phi) and ψ (psi) are the two rotatable backbone dihedrals per residue: φ is the C(i-1)–N–Cα–C torsion, ψ is the N–Cα–C–N(i+1) torsion, both in degrees on (−180°, 180°]. α-helical residues cluster near (−60°, −45°); β-strand residues near (−120°, +130°). A Ramachandran plot is simply a scatter of (φ, ψ) for every residue.

— Global shape and packing —

Radius of gyration (Rg) is the root-mean-square distance of Cα atoms from their centroid — a single number for overall size and compactness. A globular domain of N residues has Rg ≈ 2.2·N^0.38 Å; an extended or disordered chain has a much larger Rg. The Cα contact count is the number of residue pairs whose Cα atoms are within 8 Å and are more than four positions apart in sequence — a standard proxy for tertiary packing density. The bounding box is the smallest axis-aligned box enclosing all Cα atoms.

Accessible surface area quantifies burial. A residue with SASA near zero is packed into the hydrophobic core; one with SASA >100 Å² sits on the surface. Computed here via the Shrake–Rupley numerical algorithm with a 1.4 Å probe.

The contact map is a binary N×N matrix image: pixel (i, j) is dark where Cα_i and Cα_j are within 8 Å and |i−j|>4. Because the |i−j|>4 filter removes local helical contacts, off-diagonal stripes parallel to the main diagonal indicate parallel β-sheets; stripes perpendicular to it indicate antiparallel β-sheets. The Ramachandran plot scatters every residue's (φ, ψ) pair against the sterically allowed regions. The PAE heatmap renders the predicted-aligned-error matrix.

— Structural neighborhood —

A 3Di character summarizes, for each residue, the relative orientation of the Cα frame of its nearest spatial neighbor. Because it encodes fold topology rather than chemistry, 3Di alignments detect remote structural similarity that sequence alignment misses.

Structural nearest neighbors (via Foldseek easy-search vs the PDB). Reported per hit: target PDB id, E-value, and alignment TM-score. A TM-score above ~0.5 is the conventional threshold for 'same fold'.

— Confidence and disorder —

For AlphaFold models, the B-factor field carries pLDDT — the model's own estimate of local accuracy on a 0–100 scale. Regions with pLDDT<50 should be treated as essentially unmodeled; they often correspond to intrinsically disordered segments.

B-factor (Debye–Waller factor) reflects atomic displacement in the crystal lattice. It is an experimental observable (units Å²), not a prediction; low values mean the atom is pinned down, high values mean it moves or is heterogeneous across the crystal.

Predicted Aligned Error (PAE) is an AlphaFold confidence matrix: entry (i, j) is the expected error in the position of residue j, in ångströms, when the prediction is superimposed on the true structure at residue i. Low PAE within a block of residues means that block is internally rigid and well-predicted; high PAE between two blocks means their relative placement is uncertain even if each block individually is confident.